Protein AF-A0A9N9J3E6-F1 (afdb_monomer_lite)

pLDDT: mean 74.34, std 14.92, range [34.16, 91.81]

Secondary structure (DSSP, 8-state):
--SSGGGSSS--S--HHHHHHTSTT--HHHHHHHHHHH-TTHHHHHHTS-PPPPHHHHHHHHHHHHHHTT-HHHHHHTSTT--HHHHHHHHHHHS--S-S---HHHHHHHHHHHHHHTT-HHHHHHSSTT--HHHHHHHHHHHH-

Foldseek 3Di:
DPPPPVCPPPPDPPQLCVVVVVPPPADSVNVVVVCCVVVPCNVVVVLVPPDDDDPVNLVLLVVQCVVPVLPLVSSVVVPPSDHSVNSVVSVCVVDVQADPDDDPVNVVLLVVLCVVPPLPLCSSVVSPPGAHSVNSVVVVVVVVD

Structure (mmCIF, N/CA/C/O backbone):
data_AF-A0A9N9J3E6-F1
#
_entry.id   AF-A0A9N9J3E6-F1
#
loop_
_atom_site.group_PDB
_atom_site.id
_atom_site.type_symbol
_atom_site.label_atom_id
_atom_site.label_alt_id
_atom_site.label_comp_id
_atom_site.label_asym_id
_atom_site.label_entity_id
_atom_site.label_seq_id
_atom_site.pdbx_PDB_ins_code
_atom_site.Cartn_x
_atom_site.Cartn_y
_atom_site.Cartn_z
_atom_site.occupancy
_atom_site.B_iso_or_equiv
_atom_site.auth_seq_id
_atom_site.auth_comp_id
_atom_site.auth_asym_id
_atom_site.auth_atom_id
_atom_site.pdbx_PDB_model_num
ATOM 1 N N . TYR A 1 1 ? -5.833 -12.810 -23.643 1.00 38.34 1 TYR A N 1
ATOM 2 C CA . TYR A 1 1 ? -6.513 -13.939 -22.974 1.00 38.34 1 TYR A CA 1
ATOM 3 C C . TYR A 1 1 ? -5.790 -15.295 -23.060 1.00 38.34 1 TYR A C 1
ATOM 5 O O . TYR A 1 1 ? -6.252 -16.229 -22.423 1.00 38.34 1 TYR A O 1
ATOM 13 N N . ALA A 1 2 ? -4.636 -15.432 -23.736 1.00 35.66 2 ALA A N 1
ATOM 14 C CA . ALA A 1 2 ? -3.925 -16.721 -23.840 1.00 35.66 2 ALA A CA 1
ATOM 15 C C . ALA A 1 2 ? -2.840 -16.980 -22.765 1.00 35.66 2 ALA A C 1
ATOM 17 O O . ALA A 1 2 ? -2.406 -18.113 -22.603 1.00 35.66 2 ALA A O 1
ATOM 18 N N . ASN A 1 3 ? -2.429 -15.969 -21.988 1.00 36.72 3 ASN A N 1
ATOM 19 C CA . ASN A 1 3 ? -1.306 -16.103 -21.042 1.00 36.72 3 ASN A CA 1
ATOM 20 C C . ASN A 1 3 ? -1.701 -16.443 -19.596 1.00 36.72 3 ASN A C 1
ATOM 22 O O . ASN A 1 3 ? -0.822 -16.664 -18.775 1.00 36.72 3 ASN A O 1
ATOM 26 N N . PHE A 1 4 ? -2.994 -16.512 -19.262 1.00 34.16 4 PHE A N 1
ATOM 27 C CA . PHE A 1 4 ? -3.432 -16.758 -17.878 1.00 34.16 4 PHE A CA 1
ATOM 28 C C . PHE A 1 4 ? -3.482 -18.248 -17.500 1.00 34.16 4 PHE A C 1
ATOM 30 O O . PHE A 1 4 ? -3.418 -18.589 -16.325 1.00 34.16 4 PHE A O 1
ATOM 37 N N . LYS A 1 5 ? -3.559 -19.146 -18.491 1.00 35.50 5 LYS A N 1
ATOM 38 C CA . LYS A 1 5 ? -3.739 -20.588 -18.256 1.00 35.50 5 LYS A CA 1
ATOM 39 C C . LYS A 1 5 ? -2.442 -21.320 -17.894 1.00 35.50 5 LYS A C 1
ATOM 41 O O . LYS A 1 5 ? -2.495 -22.353 -17.248 1.00 35.50 5 LYS A O 1
ATOM 46 N N . LYS A 1 6 ? -1.274 -20.772 -18.254 1.00 40.62 6 LYS A N 1
ATOM 47 C CA . LYS A 1 6 ? 0.037 -21.411 -18.017 1.00 40.62 6 LYS A CA 1
ATOM 48 C C . LYS A 1 6 ? 0.550 -21.267 -16.575 1.00 40.62 6 LYS A C 1
ATOM 50 O O . LYS A 1 6 ? 1.566 -21.854 -16.229 1.00 40.62 6 LYS A O 1
ATOM 55 N N . TYR A 1 7 ? -0.144 -20.482 -15.748 1.00 43.62 7 TYR A N 1
ATOM 56 C CA . TYR A 1 7 ? 0.234 -20.197 -14.361 1.00 43.62 7 TYR A CA 1
ATOM 57 C C . TYR A 1 7 ? -0.716 -20.831 -13.329 1.00 43.62 7 TYR A C 1
ATOM 59 O O . TYR A 1 7 ? -0.535 -20.601 -12.139 1.00 43.62 7 TYR A O 1
ATOM 67 N N . GLN A 1 8 ? -1.713 -21.619 -13.762 1.00 39.00 8 GLN A N 1
ATOM 68 C CA . GLN A 1 8 ? -2.627 -22.338 -12.860 1.00 39.00 8 GLN A CA 1
ATOM 69 C C . GLN A 1 8 ? -2.033 -23.641 -12.298 1.00 39.00 8 GLN A C 1
ATOM 71 O O . GLN A 1 8 ? -2.424 -24.044 -11.210 1.00 39.00 8 GLN A O 1
ATOM 76 N N . ASP A 1 9 ? -1.061 -24.248 -12.987 1.00 41.78 9 ASP A N 1
ATOM 77 C CA . ASP A 1 9 ? -0.359 -25.463 -12.536 1.00 41.78 9 ASP A CA 1
ATOM 78 C C . ASP A 1 9 ? 0.951 -25.166 -11.785 1.00 41.78 9 ASP A C 1
ATOM 80 O O . ASP A 1 9 ? 1.705 -26.075 -11.436 1.00 41.78 9 ASP A O 1
ATOM 84 N N . MET A 1 10 ? 1.266 -23.888 -11.551 1.00 42.38 10 MET A N 1
ATOM 85 C CA . MET A 1 10 ? 2.452 -23.511 -10.789 1.00 42.38 10 MET A CA 1
ATOM 86 C C . MET A 1 10 ? 2.116 -23.623 -9.294 1.00 42.38 10 MET A C 1
ATOM 88 O O . MET A 1 10 ? 1.218 -22.908 -8.843 1.00 42.38 10 MET A O 1
ATOM 92 N N . PRO A 1 11 ? 2.799 -24.492 -8.520 1.00 44.91 11 PRO A N 1
ATOM 93 C CA . PRO A 1 11 ? 2.489 -24.681 -7.109 1.00 44.91 11 PRO A CA 1
ATOM 94 C C . PRO A 1 11 ? 2.591 -23.327 -6.387 1.00 44.91 11 PRO A C 1
ATOM 96 O O . PRO A 1 11 ? 3.645 -22.676 -6.431 1.00 44.91 11 PRO A O 1
ATOM 99 N N . PRO A 1 12 ? 1.498 -22.843 -5.778 1.00 46.44 12 PRO A N 1
ATOM 100 C CA . PRO A 1 12 ? 1.441 -21.503 -5.220 1.00 46.44 12 PRO A CA 1
ATOM 101 C C . PRO A 1 12 ? 2.245 -21.463 -3.929 1.00 46.44 12 PRO A C 1
ATOM 103 O O . PRO A 1 12 ? 1.717 -21.879 -2.910 1.00 46.44 12 PRO A O 1
ATOM 106 N N . LEU A 1 13 ? 3.501 -20.988 -3.956 1.00 45.69 13 LEU A N 1
ATOM 107 C CA . LEU A 1 13 ? 4.361 -20.861 -2.760 1.00 45.69 13 LEU A CA 1
ATOM 108 C C . LEU A 1 13 ? 4.175 -22.040 -1.780 1.00 45.69 13 LEU A C 1
ATOM 110 O O . LEU A 1 13 ? 4.112 -21.847 -0.564 1.00 45.69 13 LEU A O 1
ATOM 114 N N . GLU A 1 14 ? 4.005 -23.259 -2.305 1.00 50.78 14 GLU A N 1
ATOM 115 C CA . GLU A 1 14 ? 3.797 -24.410 -1.446 1.00 50.78 14 GLU A CA 1
ATOM 116 C C . GLU A 1 14 ? 5.101 -24.605 -0.694 1.00 50.78 14 GLU A C 1
ATOM 118 O O . GLU A 1 14 ? 6.184 -24.657 -1.284 1.00 50.78 14 GLU A O 1
ATOM 123 N N . LYS A 1 15 ? 4.998 -24.614 0.635 1.00 60.78 15 LYS A N 1
ATOM 124 C CA . LYS A 1 15 ? 6.150 -24.713 1.521 1.00 60.78 15 LYS A CA 1
ATOM 125 C C . LYS A 1 15 ? 6.965 -25.928 1.072 1.00 60.78 15 LYS A C 1
ATOM 127 O O . LYS A 1 15 ? 6.429 -27.031 0.997 1.00 60.78 15 LYS A O 1
ATOM 132 N N . TRP A 1 16 ? 8.256 -25.732 0.785 1.00 63.97 16 TRP A N 1
ATOM 133 C CA . TRP A 1 16 ? 9.192 -26.778 0.333 1.00 63.97 16 TRP A CA 1
ATOM 134 C C . TRP A 1 16 ? 9.208 -28.030 1.231 1.00 63.97 16 TRP A C 1
ATOM 136 O O . TRP A 1 16 ? 9.694 -29.081 0.821 1.00 63.97 16 TRP A O 1
ATOM 146 N N . THR A 1 17 ? 8.641 -27.923 2.435 1.00 62.06 17 THR A N 1
ATOM 147 C CA . THR A 1 17 ? 8.269 -29.020 3.332 1.00 62.06 17 THR A CA 1
ATOM 148 C C . THR A 1 17 ? 7.431 -30.094 2.634 1.00 62.06 17 THR A C 1
ATOM 150 O O . THR A 1 17 ? 7.840 -31.250 2.628 1.00 62.06 17 THR A O 1
ATOM 153 N N . ASN A 1 18 ? 6.359 -29.727 1.929 1.00 66.81 18 ASN A N 1
ATOM 154 C CA . ASN A 1 18 ? 5.446 -30.678 1.275 1.00 66.81 18 ASN A CA 1
ATOM 155 C C . ASN A 1 18 ? 6.118 -31.408 0.100 1.00 66.81 18 ASN A C 1
ATOM 157 O O . ASN A 1 18 ? 5.793 -32.546 -0.233 1.00 66.81 18 ASN A O 1
ATOM 161 N N . ILE A 1 19 ? 7.069 -30.734 -0.551 1.00 66.00 19 ILE A N 1
ATOM 162 C CA . ILE A 1 19 ? 7.821 -31.275 -1.688 1.00 66.00 19 ILE A CA 1
ATOM 163 C C . ILE A 1 19 ? 8.883 -32.264 -1.193 1.00 66.00 19 ILE A C 1
ATOM 165 O O . ILE A 1 19 ? 9.082 -33.311 -1.806 1.00 66.00 19 ILE A O 1
ATOM 169 N N . SER A 1 20 ? 9.522 -31.970 -0.056 1.00 65.06 20 SER A N 1
ATOM 170 C CA . SER A 1 20 ? 10.505 -32.866 0.562 1.00 65.06 20 SER A CA 1
ATOM 171 C C . SER A 1 20 ? 9.900 -34.174 1.078 1.00 65.06 20 SER A C 1
ATOM 173 O O . SER A 1 20 ? 10.539 -35.215 0.982 1.00 65.06 20 SER A O 1
ATOM 175 N N . GLU A 1 21 ? 8.647 -34.160 1.541 1.00 69.81 21 GLU A N 1
ATOM 176 C CA . GLU A 1 21 ? 7.948 -35.370 2.002 1.00 69.81 21 GLU A CA 1
ATOM 177 C C . GLU A 1 21 ? 7.753 -36.401 0.884 1.00 69.81 21 GLU A C 1
ATOM 179 O O . GLU A 1 21 ? 7.721 -37.604 1.137 1.00 69.81 21 GLU A O 1
ATOM 184 N N . LYS A 1 22 ? 7.672 -35.941 -0.369 1.00 74.25 22 LYS A N 1
ATOM 185 C CA . LYS A 1 22 ? 7.539 -36.802 -1.551 1.00 74.25 22 LYS A CA 1
ATOM 186 C C . LYS A 1 22 ? 8.886 -37.281 -2.105 1.00 74.25 22 LYS A C 1
ATOM 188 O O . LYS A 1 22 ? 8.901 -38.081 -3.038 1.00 74.25 22 LYS A O 1
ATOM 193 N N . LEU A 1 23 ? 10.009 -36.805 -1.559 1.00 67.94 23 LEU A N 1
ATOM 194 C CA . LEU A 1 23 ? 11.365 -37.116 -2.015 1.00 67.94 23 LEU A CA 1
ATOM 195 C C . LEU A 1 23 ? 12.220 -37.630 -0.842 1.00 67.94 23 LEU A C 1
ATOM 197 O O . LEU A 1 23 ? 12.865 -36.833 -0.153 1.00 67.94 23 LEU A O 1
ATOM 201 N N . PRO A 1 24 ? 12.277 -38.956 -0.607 1.00 65.25 24 PRO A N 1
ATOM 202 C CA . PRO A 1 24 ? 13.049 -39.506 0.501 1.00 65.25 24 PRO A CA 1
ATOM 203 C C . PRO A 1 24 ? 14.531 -39.117 0.379 1.00 65.25 24 PRO A C 1
ATOM 205 O O . PRO A 1 24 ? 15.159 -39.295 -0.665 1.00 65.25 24 PRO A O 1
ATOM 208 N N . GLY A 1 25 ? 15.092 -38.557 1.455 1.00 69.81 25 GLY A N 1
ATOM 209 C CA . GLY A 1 25 ? 16.504 -38.161 1.532 1.00 69.81 25 GLY A CA 1
ATOM 210 C C . GLY A 1 25 ? 16.836 -36.756 1.013 1.00 69.81 25 GLY A C 1
ATOM 211 O O . GLY A 1 25 ? 18.012 -36.393 0.956 1.00 69.81 25 GLY A O 1
ATOM 212 N N . ARG A 1 26 ? 15.845 -35.932 0.650 1.00 69.75 26 ARG A N 1
ATOM 213 C CA . ARG A 1 26 ? 16.064 -34.521 0.294 1.00 69.75 26 ARG A CA 1
ATOM 214 C C . ARG A 1 26 ? 15.372 -33.614 1.302 1.00 69.75 26 ARG A C 1
ATOM 216 O O . ARG A 1 26 ? 14.168 -33.694 1.480 1.00 69.75 26 ARG A O 1
ATOM 223 N N . SER A 1 27 ? 16.125 -32.721 1.942 1.00 74.88 27 SER A N 1
ATOM 224 C CA . SER A 1 27 ? 15.535 -31.695 2.806 1.00 74.88 27 SER A CA 1
ATOM 225 C C . SER A 1 27 ? 14.805 -30.623 1.975 1.00 74.88 27 SER A C 1
ATOM 227 O O . SER A 1 27 ? 15.134 -30.436 0.796 1.00 74.88 27 SER A O 1
ATOM 229 N N . PRO A 1 28 ? 13.860 -29.871 2.568 1.00 65.38 28 PRO A N 1
ATOM 230 C CA . PRO A 1 28 ? 13.193 -28.739 1.916 1.00 65.38 28 PRO A CA 1
ATOM 231 C C . PRO A 1 28 ? 14.178 -27.757 1.274 1.00 65.38 28 PRO A C 1
ATOM 233 O O . PRO A 1 28 ? 14.025 -27.369 0.118 1.00 65.38 28 PRO A O 1
ATOM 236 N N . THR A 1 29 ? 15.248 -27.426 1.997 1.00 63.44 29 THR A N 1
ATOM 237 C CA . THR A 1 29 ? 16.301 -26.512 1.543 1.00 63.44 29 THR A CA 1
ATOM 238 C C . THR A 1 29 ? 17.098 -27.091 0.377 1.00 63.44 29 THR A C 1
ATOM 240 O O . THR A 1 29 ? 17.438 -26.368 -0.556 1.00 63.44 29 THR A O 1
ATOM 243 N N . ALA A 1 30 ? 17.359 -28.404 0.375 1.00 71.19 30 ALA A N 1
ATOM 244 C CA . ALA A 1 30 ? 18.016 -29.071 -0.747 1.00 71.19 30 ALA A CA 1
ATOM 245 C C . ALA A 1 30 ? 17.118 -29.109 -1.997 1.00 71.19 30 ALA A C 1
ATOM 247 O O . ALA A 1 30 ? 17.616 -28.929 -3.109 1.00 71.19 30 ALA A O 1
ATOM 248 N N . CYS A 1 31 ? 15.80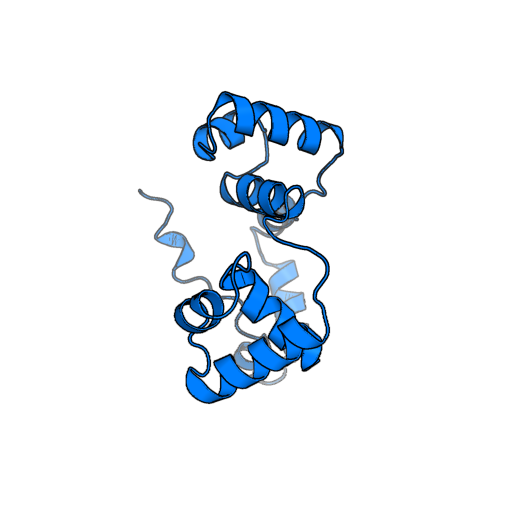4 -29.298 -1.822 1.00 70.81 31 CYS A N 1
ATOM 249 C CA . CYS A 1 31 ? 14.825 -29.237 -2.910 1.00 70.81 31 CYS A CA 1
ATOM 250 C C . CYS A 1 31 ? 14.754 -27.828 -3.509 1.00 70.81 31 CYS A C 1
ATOM 252 O O . CYS A 1 31 ? 14.860 -27.678 -4.725 1.00 70.81 31 CYS A O 1
ATOM 254 N N . GLN A 1 32 ? 14.674 -26.799 -2.659 1.00 68.06 32 GLN A N 1
ATOM 255 C CA . GLN A 1 32 ? 14.688 -25.397 -3.075 1.00 68.06 32 GLN A CA 1
ATOM 256 C C . GLN A 1 32 ? 15.978 -25.035 -3.817 1.00 68.06 32 GLN A C 1
ATOM 258 O O . GLN A 1 32 ? 15.926 -24.446 -4.895 1.00 68.06 32 GLN A O 1
ATOM 263 N N . ALA A 1 33 ? 17.139 -25.404 -3.268 1.00 69.12 33 ALA A N 1
ATOM 264 C CA . ALA A 1 33 ? 18.434 -25.106 -3.872 1.00 69.12 33 ALA A CA 1
ATOM 265 C C . ALA A 1 33 ? 18.590 -25.781 -5.238 1.00 69.12 33 ALA A C 1
ATOM 267 O O . ALA A 1 33 ? 19.120 -25.179 -6.170 1.00 69.12 33 ALA A O 1
ATOM 268 N N . LYS A 1 34 ? 18.105 -27.022 -5.377 1.00 72.62 34 LYS A N 1
ATOM 269 C CA . LYS A 1 34 ? 18.160 -27.728 -6.655 1.00 72.62 34 LYS A CA 1
ATOM 270 C C . LYS A 1 34 ? 17.197 -27.127 -7.669 1.00 72.62 34 LYS A C 1
ATOM 272 O O . LYS A 1 34 ? 17.603 -26.934 -8.808 1.00 72.62 34 LYS A O 1
ATOM 277 N N . PHE A 1 35 ? 15.976 -26.793 -7.250 1.00 71.19 35 PHE A N 1
ATOM 278 C CA . PHE A 1 35 ? 14.990 -26.130 -8.097 1.00 71.19 35 PHE A CA 1
ATOM 279 C C . PHE A 1 35 ? 15.500 -24.775 -8.598 1.00 71.19 35 PHE A C 1
ATOM 281 O O . PHE A 1 35 ? 15.442 -24.513 -9.789 1.00 71.19 35 PHE A O 1
ATOM 288 N N . ALA A 1 36 ? 16.108 -23.960 -7.734 1.00 66.81 36 ALA A N 1
ATOM 289 C CA . ALA A 1 36 ? 16.689 -22.677 -8.129 1.00 66.81 36 ALA A CA 1
ATOM 290 C C . ALA A 1 36 ? 17.824 -22.806 -9.167 1.00 66.81 36 ALA A C 1
ATOM 292 O O . ALA A 1 36 ? 18.027 -21.894 -9.958 1.00 66.81 36 ALA A O 1
ATOM 293 N N . GLN A 1 37 ? 18.560 -23.923 -9.192 1.00 68.19 37 GLN A N 1
ATOM 294 C CA . GLN A 1 37 ? 19.617 -24.162 -10.189 1.00 68.19 37 GLN A CA 1
ATOM 295 C C . GLN A 1 37 ? 19.083 -24.600 -11.556 1.00 68.19 37 GLN A C 1
ATOM 297 O O . GLN A 1 37 ? 19.791 -24.461 -12.549 1.00 68.19 37 GLN A O 1
ATOM 302 N N . ILE A 1 38 ? 17.882 -25.178 -11.598 1.00 71.00 38 ILE A N 1
ATOM 303 C CA . ILE A 1 38 ? 17.281 -25.723 -12.822 1.00 71.00 38 ILE A CA 1
ATOM 304 C C . ILE A 1 38 ? 16.096 -24.899 -13.319 1.00 71.00 38 ILE A C 1
ATOM 306 O O . ILE A 1 38 ? 15.613 -25.201 -14.403 1.00 71.00 38 ILE A O 1
ATOM 310 N N . ASP A 1 39 ? 15.616 -23.916 -12.543 1.00 66.88 39 ASP A N 1
ATOM 311 C CA . ASP A 1 39 ? 14.505 -23.031 -12.907 1.00 66.88 39 ASP A CA 1
ATOM 312 C C . ASP A 1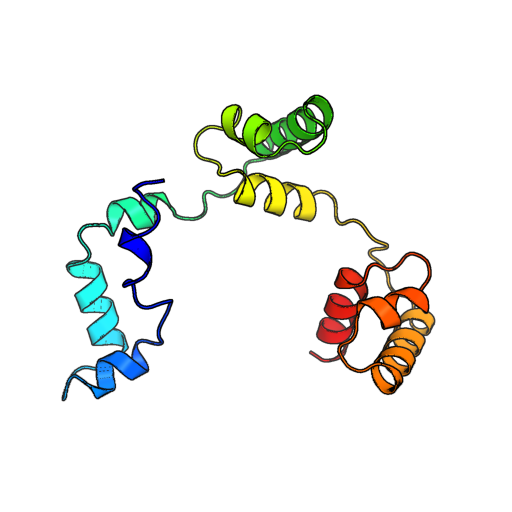 39 ? 14.920 -22.235 -14.161 1.00 66.88 39 ASP A C 1
ATOM 314 O O . ASP A 1 39 ? 15.738 -21.313 -14.065 1.00 66.88 39 ASP A O 1
ATOM 318 N N . PRO A 1 40 ? 14.401 -22.602 -15.350 1.00 61.88 40 PRO A N 1
ATOM 319 C CA . PRO A 1 40 ? 14.798 -21.982 -16.611 1.00 61.88 40 PRO A CA 1
ATOM 320 C C . PRO A 1 40 ? 14.278 -20.543 -16.715 1.00 61.88 40 PRO A C 1
ATOM 322 O O . PRO A 1 40 ? 14.780 -19.759 -17.516 1.00 61.88 40 PRO A O 1
ATOM 325 N N . ASP A 1 41 ? 13.307 -20.184 -15.872 1.00 59.66 41 ASP A N 1
ATOM 326 C CA . ASP A 1 41 ? 12.729 -18.854 -15.766 1.00 59.66 41 ASP A CA 1
ATOM 327 C C . ASP A 1 41 ? 13.316 -18.080 -14.574 1.00 59.66 41 ASP A C 1
ATOM 329 O O . ASP A 1 41 ? 12.820 -16.997 -14.255 1.00 59.66 41 ASP A O 1
ATOM 333 N N . ARG A 1 42 ? 14.379 -18.581 -13.913 1.00 64.88 42 ARG A N 1
ATOM 334 C CA . ARG A 1 42 ? 15.014 -17.910 -12.765 1.00 64.88 42 ARG A CA 1
ATOM 335 C C . ARG A 1 42 ? 15.374 -16.473 -13.095 1.00 64.88 42 ARG A C 1
ATOM 337 O O . ARG A 1 42 ? 14.999 -15.583 -12.347 1.00 64.88 42 ARG A O 1
ATOM 344 N N . GLU A 1 43 ? 16.046 -16.247 -14.218 1.00 56.47 43 GLU A N 1
ATOM 345 C CA . GLU A 1 43 ? 16.453 -14.908 -14.642 1.00 56.47 43 GLU A CA 1
ATOM 346 C C . GLU A 1 43 ? 15.234 -14.010 -14.905 1.00 56.47 43 GLU A C 1
ATOM 348 O O . GLU A 1 43 ? 15.215 -12.855 -14.498 1.00 56.47 43 GLU A O 1
ATOM 353 N N . GLN A 1 44 ? 14.155 -14.548 -15.481 1.00 58.56 44 GLN A N 1
ATOM 354 C CA . GLN A 1 44 ? 12.915 -13.800 -15.716 1.00 58.56 44 GLN A CA 1
ATOM 355 C C . GLN A 1 44 ? 12.150 -13.512 -14.413 1.00 58.56 44 GLN A C 1
ATOM 357 O O . GLN A 1 44 ? 11.519 -12.465 -14.282 1.00 58.56 44 GLN A O 1
ATOM 362 N N . ARG A 1 45 ? 12.191 -14.412 -13.421 1.00 57.47 45 ARG A N 1
ATOM 363 C CA . ARG A 1 45 ? 11.632 -14.199 -12.072 1.00 57.47 45 ARG A CA 1
ATOM 364 C C . ARG A 1 45 ? 12.503 -13.254 -11.244 1.00 57.47 45 ARG A C 1
ATOM 366 O O . ARG A 1 45 ? 11.966 -12.470 -10.469 1.00 57.47 45 ARG A O 1
ATOM 373 N N . GLU A 1 46 ? 13.815 -13.283 -11.445 1.00 54.28 46 GLU A N 1
ATOM 374 C CA . GLU A 1 46 ? 14.769 -12.339 -10.868 1.00 54.28 46 GLU A CA 1
ATOM 375 C C . GLU A 1 46 ? 14.656 -10.955 -11.515 1.00 54.28 46 GLU A C 1
ATOM 377 O O . GLU A 1 46 ? 14.762 -9.950 -10.833 1.00 54.28 46 GLU A O 1
ATOM 382 N N . GLN A 1 47 ? 14.311 -10.853 -12.794 1.00 53.28 47 GLN A N 1
ATOM 383 C CA . GLN A 1 47 ? 13.932 -9.577 -13.410 1.00 53.28 47 GLN A CA 1
ATOM 384 C C . GLN A 1 47 ? 12.581 -9.059 -12.885 1.00 53.28 47 GLN A C 1
ATOM 386 O O . GLN A 1 47 ? 12.351 -7.853 -12.853 1.00 53.28 47 GLN A O 1
ATOM 391 N N . ARG A 1 48 ? 11.702 -9.948 -12.391 1.00 54.12 48 ARG A N 1
ATOM 392 C CA . ARG A 1 48 ? 10.525 -9.568 -11.584 1.00 54.12 48 ARG A CA 1
ATOM 393 C C . ARG A 1 48 ? 10.884 -9.217 -10.133 1.00 54.12 48 ARG A C 1
ATOM 395 O O . ARG A 1 48 ? 9.967 -8.925 -9.358 1.00 54.12 48 ARG A O 1
ATOM 402 N N . VAL A 1 49 ? 12.168 -9.231 -9.742 1.00 53.12 49 VAL A N 1
ATOM 403 C CA . VAL A 1 49 ? 12.608 -8.723 -8.433 1.00 53.12 49 VAL A CA 1
ATOM 404 C C . VAL A 1 49 ? 12.084 -7.311 -8.291 1.00 53.12 49 VAL A C 1
ATOM 406 O O . VAL A 1 49 ? 12.182 -6.479 -9.189 1.00 53.12 49 VAL A O 1
ATOM 409 N N . ILE A 1 50 ? 11.467 -7.083 -7.139 1.00 58.50 50 ILE A N 1
ATOM 410 C CA . ILE A 1 50 ? 10.808 -5.852 -6.737 1.00 58.50 50 ILE A CA 1
ATOM 411 C C . ILE A 1 50 ? 11.825 -4.710 -6.851 1.00 58.50 50 ILE A C 1
ATOM 413 O O . ILE A 1 50 ? 12.567 -4.428 -5.911 1.00 58.50 50 ILE A O 1
ATOM 417 N N . LYS A 1 51 ? 11.882 -4.061 -8.021 1.00 66.88 51 LYS A N 1
ATOM 418 C CA . LYS A 1 51 ? 12.723 -2.888 -8.254 1.00 66.88 51 LYS A CA 1
ATOM 419 C C . LYS A 1 51 ? 12.343 -1.860 -7.198 1.00 66.88 51 LYS A C 1
ATOM 421 O O . LYS A 1 51 ? 11.166 -1.513 -7.057 1.00 66.88 51 LYS A O 1
ATOM 426 N N . ARG A 1 52 ? 13.307 -1.400 -6.405 1.00 72.88 52 ARG A N 1
ATOM 427 C CA . ARG A 1 52 ? 13.043 -0.391 -5.374 1.00 72.88 52 ARG A CA 1
ATOM 428 C C . ARG A 1 52 ? 12.550 0.885 -6.060 1.00 72.88 52 ARG A C 1
ATOM 430 O O . ARG A 1 52 ? 12.970 1.174 -7.173 1.00 72.88 52 ARG A O 1
ATOM 437 N N . TRP A 1 53 ? 11.565 1.559 -5.475 1.00 79.94 53 TRP A N 1
ATOM 438 C CA . TRP A 1 53 ? 11.020 2.787 -6.056 1.00 79.94 53 TRP A CA 1
ATOM 439 C C . TRP A 1 53 ? 11.994 3.9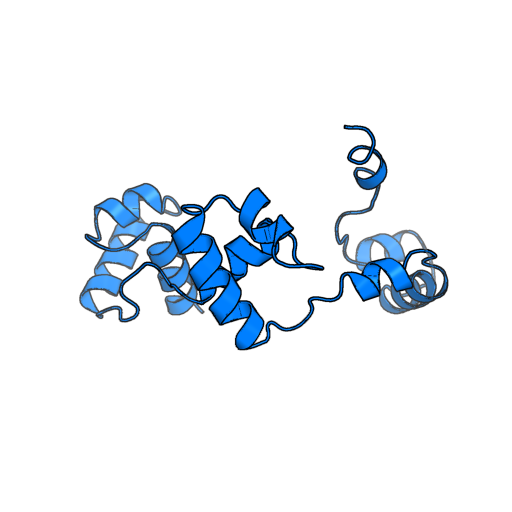35 -5.836 1.00 79.94 53 TRP A C 1
ATOM 441 O O . TRP A 1 53 ? 12.365 4.189 -4.688 1.00 79.94 53 TRP A O 1
ATOM 451 N N . ASN A 1 54 ? 12.351 4.629 -6.909 1.00 82.50 54 ASN A N 1
ATOM 452 C CA . ASN A 1 54 ? 13.152 5.845 -6.825 1.00 82.50 54 ASN A CA 1
ATOM 453 C C . ASN A 1 54 ? 12.262 7.067 -6.563 1.00 82.50 54 ASN A C 1
ATOM 455 O O . ASN A 1 54 ? 11.066 7.051 -6.857 1.00 82.50 54 ASN A O 1
ATOM 459 N N . GLU A 1 55 ? 12.842 8.142 -6.030 1.00 78.75 55 GLU A N 1
ATOM 460 C CA . GLU A 1 55 ? 12.105 9.377 -5.727 1.00 78.75 55 GLU A CA 1
ATOM 461 C C . GLU A 1 55 ? 11.499 10.010 -6.990 1.00 78.75 55 GLU A C 1
ATOM 463 O O . GLU A 1 55 ? 10.327 10.378 -7.003 1.00 78.75 55 GLU A O 1
ATOM 468 N N . GLU A 1 56 ? 12.242 10.020 -8.100 1.00 83.31 56 GLU A N 1
ATOM 469 C CA . GLU A 1 56 ? 11.741 10.479 -9.401 1.00 83.31 56 GLU A CA 1
ATOM 470 C C . GLU A 1 56 ? 10.550 9.647 -9.901 1.00 83.31 56 GLU A C 1
ATOM 472 O O . GLU A 1 56 ? 9.568 10.205 -10.393 1.00 83.31 56 GLU A O 1
ATOM 477 N N . GLU A 1 57 ? 10.602 8.318 -9.736 1.00 82.25 57 GLU A N 1
ATOM 478 C CA . GLU A 1 57 ? 9.491 7.426 -10.091 1.00 82.25 57 GLU A CA 1
ATOM 479 C C . GLU A 1 57 ? 8.263 7.698 -9.212 1.00 82.25 57 GLU A C 1
ATOM 481 O O . GLU A 1 57 ? 7.141 7.650 -9.709 1.00 82.25 57 GLU A O 1
ATOM 486 N N . CYS A 1 58 ? 8.460 8.010 -7.926 1.00 84.31 58 CYS A N 1
ATOM 487 C CA . CYS A 1 58 ? 7.378 8.362 -7.001 1.00 84.31 58 CYS A CA 1
ATOM 488 C C . CYS A 1 58 ? 6.723 9.693 -7.391 1.00 84.31 58 CYS A C 1
ATOM 490 O O . CYS A 1 58 ? 5.506 9.754 -7.545 1.00 84.31 58 CYS A O 1
ATOM 492 N N . ASN A 1 59 ? 7.527 10.724 -7.655 1.00 86.12 59 ASN A N 1
ATOM 493 C CA . ASN A 1 59 ? 7.040 12.028 -8.108 1.00 86.12 59 ASN A CA 1
ATOM 494 C C . ASN A 1 59 ? 6.301 11.921 -9.449 1.00 86.12 59 ASN A C 1
ATOM 496 O O . ASN A 1 59 ? 5.273 12.567 -9.668 1.00 86.12 59 ASN A O 1
ATOM 500 N N . LYS A 1 60 ? 6.813 11.094 -10.369 1.00 87.94 60 LYS A N 1
ATOM 501 C CA . LYS A 1 60 ? 6.150 10.825 -11.648 1.00 87.94 60 LYS A CA 1
ATOM 502 C C . LYS A 1 60 ? 4.836 10.073 -11.434 1.00 87.94 60 LYS A C 1
ATOM 504 O O . LYS A 1 60 ? 3.834 10.450 -12.036 1.00 87.94 60 LYS A O 1
ATOM 509 N N . LEU A 1 61 ? 4.817 9.069 -10.557 1.00 87.56 61 LEU A N 1
ATOM 510 C CA . LEU A 1 61 ? 3.611 8.330 -10.185 1.00 87.56 61 LEU A CA 1
ATOM 511 C C . LEU A 1 61 ? 2.517 9.269 -9.659 1.00 87.56 61 LEU A C 1
ATOM 513 O O . LEU A 1 61 ? 1.392 9.192 -10.140 1.00 87.56 61 LEU A O 1
ATOM 517 N N . GLU A 1 62 ? 2.834 10.187 -8.745 1.00 86.50 62 GLU A N 1
ATOM 518 C CA . GLU A 1 62 ? 1.860 11.152 -8.213 1.00 86.50 62 GLU A CA 1
ATOM 519 C C . GLU A 1 62 ? 1.267 12.050 -9.303 1.00 86.50 62 GLU A C 1
ATOM 521 O O . GLU A 1 62 ? 0.045 12.172 -9.413 1.00 86.50 62 GLU A O 1
ATOM 526 N N . LYS A 1 63 ? 2.115 12.616 -10.171 1.00 88.31 63 LYS A N 1
ATOM 527 C CA . LYS A 1 63 ? 1.663 13.450 -11.298 1.00 88.31 63 LYS A CA 1
ATOM 528 C C . LYS A 1 63 ? 0.774 12.674 -12.267 1.00 88.31 63 LYS A C 1
ATOM 530 O O . LYS A 1 63 ? -0.222 13.204 -12.755 1.00 88.31 63 LYS A O 1
ATOM 535 N N . LEU A 1 64 ? 1.121 11.420 -12.555 1.00 88.81 64 LEU A N 1
ATOM 536 C CA . LEU A 1 64 ? 0.341 10.560 -13.446 1.00 88.81 64 LEU A CA 1
ATOM 537 C C . LEU A 1 64 ? -1.006 10.179 -12.829 1.00 88.81 64 LEU A C 1
ATOM 539 O O . LEU A 1 64 ? -2.010 10.161 -13.537 1.00 88.81 64 LEU A O 1
ATOM 543 N N . VAL A 1 65 ? -1.050 9.914 -11.522 1.00 87.81 65 VAL A N 1
ATOM 544 C CA . VAL A 1 65 ? -2.300 9.609 -10.815 1.00 87.81 65 VAL A CA 1
ATOM 545 C C . VAL A 1 65 ? -3.225 10.825 -10.777 1.00 87.81 65 VAL A C 1
ATOM 547 O O . VAL A 1 65 ? -4.423 10.660 -10.994 1.00 87.81 65 VAL A O 1
ATOM 550 N N . GLN A 1 66 ? -2.681 12.033 -10.598 1.00 85.38 66 GLN A N 1
ATOM 551 C CA . GLN A 1 66 ? -3.448 13.279 -10.726 1.00 85.38 66 GLN A CA 1
ATOM 552 C C . GLN A 1 66 ? -3.957 13.498 -12.158 1.00 85.38 66 GLN A C 1
ATOM 554 O O . GLN A 1 66 ? -5.103 13.887 -12.350 1.00 85.38 66 GLN A O 1
ATOM 559 N N . LYS A 1 67 ? -3.130 13.216 -13.173 1.00 88.81 67 LYS A N 1
ATOM 560 C CA . LYS A 1 67 ? -3.479 13.403 -14.591 1.00 88.81 67 LYS A CA 1
ATOM 561 C C . LYS A 1 67 ? -4.533 12.412 -15.098 1.00 88.81 67 LYS A C 1
ATOM 563 O O . LYS A 1 67 ? -5.330 12.766 -15.960 1.00 88.81 67 LYS A O 1
ATOM 568 N N . TYR A 1 68 ? -4.498 11.167 -14.624 1.00 87.69 68 TYR A N 1
ATOM 569 C CA . TYR A 1 68 ? -5.345 10.078 -15.121 1.00 87.69 68 TYR A CA 1
ATOM 570 C C . TYR A 1 68 ? -6.374 9.573 -14.093 1.00 87.69 68 TYR A C 1
ATOM 572 O O . TYR A 1 68 ? -6.941 8.503 -14.302 1.00 87.69 68 TYR A O 1
ATOM 580 N N . GLU A 1 69 ? -6.598 10.300 -12.994 1.00 82.19 69 GLU A N 1
ATOM 581 C CA . GLU A 1 69 ? -7.627 10.027 -11.972 1.00 82.19 69 GLU A CA 1
ATOM 582 C C . GLU A 1 69 ? -7.662 8.560 -11.493 1.00 82.19 69 GLU A C 1
ATOM 584 O O . GLU A 1 69 ? -8.692 7.891 -11.529 1.00 82.19 69 GLU A O 1
ATOM 589 N N . ASN A 1 70 ? -6.519 8.026 -11.045 1.00 75.81 70 ASN A N 1
ATOM 590 C CA . ASN A 1 70 ? -6.358 6.620 -10.618 1.00 75.81 70 ASN A CA 1
ATOM 591 C C . ASN A 1 70 ? -6.557 5.554 -11.718 1.00 75.81 70 ASN A C 1
ATOM 593 O O . ASN A 1 70 ? -6.757 4.377 -11.405 1.00 75.81 70 ASN A O 1
ATOM 597 N N . ASN A 1 71 ? -6.464 5.903 -13.003 1.00 85.62 71 ASN A N 1
ATOM 598 C CA . ASN A 1 71 ? -6.431 4.910 -14.078 1.00 85.62 71 ASN A CA 1
ATOM 599 C C . ASN A 1 71 ? -5.053 4.218 -14.148 1.00 85.62 71 ASN A C 1
ATOM 601 O O . ASN A 1 71 ? -4.148 4.651 -14.864 1.00 85.62 71 ASN A O 1
ATOM 605 N N . TRP A 1 72 ? -4.894 3.141 -13.373 1.00 85.12 72 TRP A N 1
ATOM 606 C CA . TRP A 1 72 ? -3.619 2.438 -13.183 1.00 85.12 72 TRP A CA 1
ATOM 607 C C . TRP A 1 72 ? -3.029 1.848 -14.466 1.00 85.12 72 TRP A C 1
ATOM 609 O O . TRP A 1 72 ? -1.808 1.771 -14.571 1.00 85.12 72 TRP A O 1
ATOM 619 N N . ASP A 1 73 ? -3.857 1.479 -15.446 1.00 85.38 73 ASP A N 1
ATOM 620 C CA . ASP A 1 73 ? -3.395 0.985 -16.748 1.00 85.38 73 ASP A CA 1
ATOM 621 C C . ASP A 1 73 ? -2.670 2.082 -17.535 1.00 85.38 73 ASP A C 1
ATOM 623 O O . ASP A 1 73 ? -1.570 1.865 -18.044 1.00 85.38 73 ASP A O 1
ATOM 627 N N . LYS A 1 74 ? -3.234 3.297 -17.567 1.00 86.12 74 LYS A N 1
ATOM 628 C CA . LYS A 1 74 ? -2.589 4.461 -18.198 1.00 86.12 74 LYS A CA 1
ATOM 629 C C . LYS A 1 74 ? -1.355 4.920 -17.427 1.00 86.12 74 LYS A C 1
ATOM 631 O O . LYS A 1 74 ? -0.351 5.282 -18.030 1.00 86.12 74 LYS A O 1
ATOM 636 N N . VAL A 1 75 ? -1.414 4.880 -16.096 1.00 85.75 75 VAL A N 1
ATOM 637 C CA . VAL A 1 75 ? -0.276 5.223 -15.229 1.00 85.75 75 VAL A CA 1
ATOM 638 C C . VAL A 1 75 ? 0.891 4.252 -15.446 1.00 85.75 75 VAL A C 1
ATOM 640 O O . VAL A 1 75 ? 2.033 4.690 -15.555 1.00 85.75 75 VAL A O 1
ATOM 643 N N . ALA A 1 76 ? 0.622 2.947 -15.545 1.00 85.69 76 ALA A N 1
ATOM 644 C CA . ALA A 1 76 ? 1.637 1.930 -15.816 1.00 85.69 76 ALA A CA 1
ATOM 645 C C . ALA A 1 76 ? 2.204 2.022 -17.239 1.00 85.69 76 ALA A C 1
ATOM 647 O O . ALA A 1 76 ? 3.396 1.815 -17.427 1.00 85.69 76 ALA A O 1
ATOM 648 N N . ALA A 1 77 ? 1.392 2.401 -18.232 1.00 85.81 77 ALA A N 1
ATOM 649 C CA . ALA A 1 77 ? 1.877 2.621 -19.597 1.00 85.81 77 ALA A CA 1
ATOM 650 C C . ALA A 1 77 ? 2.960 3.719 -19.683 1.00 85.81 77 ALA A C 1
ATOM 652 O O . ALA A 1 77 ? 3.807 3.691 -20.570 1.00 85.81 77 ALA A O 1
ATOM 653 N N . GLU A 1 78 ? 2.954 4.666 -18.745 1.00 84.69 78 GLU A N 1
ATOM 654 C CA . GLU A 1 78 ? 3.889 5.799 -18.670 1.00 84.69 78 GLU A CA 1
ATOM 655 C C . GLU A 1 78 ? 5.085 5.538 -17.727 1.00 84.69 78 GLU A C 1
ATOM 657 O O . GLU A 1 78 ? 6.022 6.349 -17.641 1.00 84.69 78 GLU A O 1
ATOM 662 N N . LEU A 1 79 ? 5.061 4.410 -17.008 1.00 82.38 79 LEU A N 1
ATOM 663 C CA . LEU A 1 79 ? 6.114 3.935 -16.112 1.00 82.38 79 LEU A CA 1
ATOM 664 C C . LEU A 1 79 ? 6.672 2.604 -16.644 1.00 82.38 79 LEU A C 1
ATOM 666 O O . LEU A 1 79 ? 6.152 1.541 -16.296 1.00 82.38 79 LEU A O 1
ATOM 670 N N . PRO A 1 80 ? 7.737 2.636 -17.470 1.00 72.31 80 PRO A N 1
ATOM 671 C CA . PRO A 1 80 ? 8.356 1.411 -17.964 1.00 72.31 80 PRO A CA 1
ATOM 672 C C . PRO A 1 80 ? 8.821 0.546 -16.783 1.00 72.31 80 PRO A C 1
ATOM 674 O O . PRO A 1 80 ? 9.282 1.058 -15.762 1.00 72.31 80 PRO A O 1
ATOM 677 N N . ASP A 1 81 ? 8.648 -0.768 -16.911 1.00 76.06 81 ASP A N 1
ATOM 678 C CA . ASP A 1 81 ? 8.960 -1.782 -15.891 1.00 76.06 81 ASP A CA 1
ATOM 679 C C . ASP A 1 81 ? 8.087 -1.776 -14.620 1.00 76.06 81 ASP A C 1
ATOM 681 O O . ASP A 1 81 ? 8.383 -2.501 -13.664 1.00 76.06 81 ASP A O 1
ATOM 685 N N . ARG A 1 82 ? 6.991 -1.003 -14.575 1.00 79.00 82 ARG A N 1
ATOM 686 C CA . ARG A 1 82 ? 6.035 -1.019 -13.453 1.00 79.00 82 ARG A CA 1
ATOM 687 C C . ARG A 1 82 ? 4.663 -1.507 -13.901 1.00 79.00 82 ARG A C 1
ATOM 689 O O . ARG A 1 82 ? 4.059 -0.986 -14.828 1.00 79.00 82 ARG A O 1
ATOM 696 N N . SER A 1 83 ? 4.137 -2.506 -13.201 1.00 81.31 83 SER A N 1
ATOM 697 C CA . SER A 1 83 ? 2.768 -2.990 -13.403 1.00 81.31 83 SER A CA 1
ATOM 698 C C . SER A 1 83 ? 1.733 -2.071 -12.731 1.00 81.31 83 SER A C 1
ATOM 700 O O . SER A 1 83 ? 2.035 -1.459 -11.700 1.00 81.31 83 SER A O 1
ATOM 702 N N . PRO A 1 84 ? 0.479 -2.036 -13.225 1.00 80.00 84 PRO A N 1
ATOM 703 C CA . PRO A 1 84 ? -0.615 -1.277 -12.608 1.00 80.00 84 PRO A CA 1
ATOM 704 C C . PRO A 1 84 ? -0.782 -1.564 -11.111 1.00 80.00 84 PRO A C 1
ATOM 706 O O . PRO A 1 84 ? -0.967 -0.651 -10.307 1.00 80.00 84 PRO A O 1
ATOM 709 N N . THR A 1 85 ? -0.642 -2.831 -10.711 1.00 79.31 85 THR A N 1
ATOM 710 C CA . THR A 1 85 ? -0.732 -3.261 -9.310 1.00 79.31 85 THR A CA 1
ATOM 711 C C . THR A 1 85 ? 0.404 -2.692 -8.456 1.00 79.31 85 THR A C 1
ATOM 713 O O . THR A 1 85 ? 0.164 -2.250 -7.330 1.00 79.31 85 THR A O 1
ATOM 716 N N . GLN A 1 86 ? 1.637 -2.655 -8.978 1.00 82.75 86 GLN A N 1
ATOM 717 C CA . GLN A 1 86 ? 2.774 -2.034 -8.287 1.00 82.75 86 GLN A CA 1
ATOM 718 C C . GLN A 1 86 ? 2.564 -0.524 -8.126 1.00 82.75 86 GLN A C 1
ATOM 720 O O . GLN A 1 86 ? 2.782 -0.007 -7.031 1.00 82.75 86 GLN A O 1
ATOM 725 N N . CYS A 1 87 ? 2.097 0.163 -9.176 1.00 84.56 87 CYS A N 1
ATOM 726 C CA . CYS A 1 87 ? 1.768 1.590 -9.144 1.00 84.56 87 CYS A CA 1
ATOM 727 C C . CYS A 1 87 ? 0.697 1.899 -8.090 1.00 84.56 87 CYS A C 1
ATOM 729 O O . CYS A 1 87 ? 0.899 2.766 -7.241 1.00 84.56 87 CYS A O 1
ATOM 731 N N . GLN A 1 88 ? -0.397 1.132 -8.073 1.00 84.81 88 GLN A N 1
ATOM 732 C CA . GLN A 1 88 ? -1.467 1.286 -7.087 1.00 84.81 88 GLN A 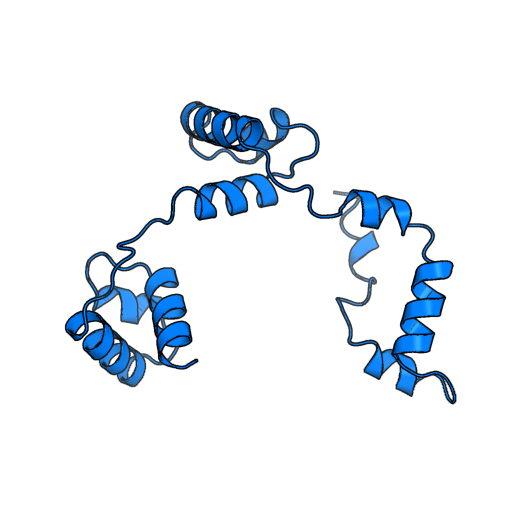CA 1
ATOM 733 C C . GLN A 1 88 ? -0.966 1.073 -5.656 1.00 84.81 88 GLN A C 1
ATOM 735 O O . GLN A 1 88 ? -1.280 1.851 -4.754 1.00 84.81 88 GLN A O 1
ATOM 740 N N . THR A 1 89 ? -0.182 0.016 -5.440 1.00 82.69 89 THR A N 1
ATOM 741 C CA . THR A 1 89 ? 0.347 -0.327 -4.114 1.00 82.69 89 THR A CA 1
ATOM 742 C C . THR A 1 89 ? 1.272 0.773 -3.610 1.00 82.69 89 THR A C 1
ATOM 744 O O . THR A 1 89 ? 1.147 1.219 -2.469 1.00 82.69 89 THR A O 1
ATOM 747 N N . LYS A 1 90 ? 2.164 1.265 -4.477 1.00 85.81 90 LYS A N 1
ATOM 748 C CA . LYS A 1 90 ? 3.068 2.356 -4.132 1.00 85.81 90 LYS A CA 1
ATOM 749 C C . LYS A 1 90 ? 2.309 3.640 -3.828 1.00 85.81 90 LYS A C 1
ATOM 751 O O . LYS A 1 90 ? 2.573 4.240 -2.793 1.00 85.81 90 LYS A O 1
ATOM 756 N N . TYR A 1 91 ? 1.353 4.029 -4.664 1.00 85.12 91 TYR A N 1
ATOM 757 C CA . TYR A 1 91 ? 0.570 5.242 -4.443 1.00 85.12 91 TYR A CA 1
ATOM 758 C C . TYR A 1 91 ? -0.182 5.200 -3.105 1.00 85.12 91 TYR A C 1
ATOM 760 O O . TYR A 1 91 ? -0.113 6.148 -2.331 1.00 85.12 91 TYR A O 1
ATOM 768 N N . ARG A 1 92 ? -0.798 4.060 -2.758 1.00 79.81 92 ARG A N 1
ATOM 769 C CA . ARG A 1 92 ? -1.432 3.856 -1.441 1.00 79.81 92 ARG A CA 1
ATOM 770 C C . ARG A 1 92 ? -0.450 3.949 -0.273 1.00 79.81 92 ARG A C 1
ATOM 772 O O . ARG A 1 92 ? -0.834 4.383 0.805 1.00 79.81 92 ARG A O 1
ATOM 779 N N . SER A 1 93 ? 0.801 3.529 -0.470 1.00 77.62 93 SER A N 1
ATOM 780 C CA . SER A 1 93 ? 1.843 3.669 0.555 1.00 77.62 93 SER A CA 1
ATOM 781 C C . SER A 1 93 ? 2.344 5.110 0.712 1.00 77.62 93 SER A C 1
ATOM 783 O O . SER A 1 93 ? 2.735 5.488 1.809 1.00 77.62 93 SER A O 1
ATOM 785 N N . LEU A 1 94 ? 2.332 5.901 -0.370 1.00 77.69 94 LEU A N 1
ATOM 786 C CA . LEU A 1 94 ? 2.715 7.318 -0.366 1.00 77.69 94 LEU A CA 1
ATOM 787 C C . LEU A 1 94 ? 1.599 8.203 0.203 1.00 77.69 94 LEU A C 1
ATOM 789 O O . LEU A 1 94 ? 1.877 9.170 0.904 1.00 77.69 94 LEU A O 1
ATOM 793 N N . HIS A 1 95 ? 0.343 7.830 -0.043 1.00 71.50 95 HIS A N 1
ATOM 794 C CA . HIS A 1 95 ? -0.840 8.506 0.478 1.00 71.50 95 HIS A CA 1
ATOM 795 C C . HIS A 1 95 ? -1.641 7.554 1.366 1.00 71.50 95 HIS A C 1
ATOM 797 O O . HIS A 1 95 ? -2.683 7.041 0.940 1.00 71.50 95 HIS A O 1
ATOM 803 N N . PRO A 1 96 ? -1.179 7.288 2.600 1.00 65.06 96 PRO A N 1
ATOM 804 C CA . PRO A 1 96 ? -1.980 6.558 3.564 1.00 65.06 96 PRO A CA 1
ATOM 805 C C . PRO A 1 96 ? -3.276 7.339 3.816 1.00 65.06 96 PRO A C 1
ATOM 807 O O . PRO A 1 96 ? -3.294 8.375 4.476 1.00 65.06 96 PRO A O 1
ATOM 810 N N . SER A 1 97 ? -4.378 6.854 3.247 1.00 56.44 97 SER A N 1
ATOM 811 C CA . SER A 1 97 ? -5.702 7.432 3.438 1.00 56.44 97 SER A CA 1
ATOM 812 C C . SER A 1 97 ? -6.204 7.068 4.837 1.00 56.44 97 SER A C 1
ATOM 814 O O . SER A 1 97 ? -6.763 5.990 5.047 1.00 56.44 97 SER A O 1
ATOM 816 N N . GLY A 1 98 ? -5.961 7.940 5.813 1.00 57.97 98 GLY A N 1
ATOM 817 C CA . GLY A 1 98 ? -6.483 7.802 7.169 1.00 57.97 98 GLY A CA 1
ATOM 818 C C . GLY A 1 98 ? -5.708 8.631 8.186 1.00 57.97 98 GLY A C 1
ATOM 819 O O . GLY A 1 98 ? -4.546 8.972 7.975 1.00 57.97 98 GLY A O 1
ATOM 820 N N . LYS A 1 99 ? -6.349 8.931 9.319 1.00 57.69 99 LYS A N 1
ATOM 821 C CA . LYS A 1 99 ? -5.651 9.444 10.502 1.00 57.69 99 LYS A CA 1
ATOM 822 C C . LYS A 1 99 ? -4.529 8.459 10.867 1.00 57.69 99 LYS A C 1
ATOM 824 O O . LYS A 1 99 ? -4.780 7.274 11.079 1.00 57.69 99 LYS A O 1
ATOM 829 N N . THR A 1 100 ? -3.288 8.928 10.904 1.00 65.12 100 THR A N 1
ATOM 830 C CA . THR A 1 100 ? -2.113 8.098 11.227 1.00 65.12 100 THR A CA 1
ATOM 831 C C . THR A 1 100 ? -1.985 7.847 12.726 1.00 65.12 100 THR A C 1
ATOM 833 O O . THR A 1 100 ? -1.517 6.791 13.146 1.00 65.12 100 THR A O 1
ATOM 836 N N . HIS A 1 101 ? -2.440 8.804 13.531 1.00 75.00 101 HIS A N 1
ATOM 837 C CA . HIS A 1 101 ? -2.474 8.717 14.983 1.00 75.00 101 HIS A CA 1
ATOM 838 C C . HIS A 1 101 ? -3.789 8.087 15.441 1.00 75.00 101 HIS A C 1
ATOM 840 O O . HIS A 1 101 ? -4.820 8.414 14.862 1.00 75.00 101 HIS A O 1
ATOM 846 N N . TRP A 1 102 ? -3.760 7.202 16.434 1.00 81.81 102 TRP A N 1
ATOM 847 C CA . TRP A 1 102 ? -4.933 6.635 17.109 1.00 81.81 102 TRP A CA 1
ATOM 848 C C . TRP A 1 102 ? -4.890 7.085 18.565 1.00 81.81 102 TRP A C 1
ATOM 850 O O . TRP A 1 102 ? -3.850 6.909 19.198 1.00 81.81 102 TRP A O 1
ATOM 860 N N . SER A 1 103 ? -5.971 7.675 19.076 1.00 83.88 103 SER A N 1
ATOM 861 C CA . SER A 1 103 ? -6.077 7.935 20.515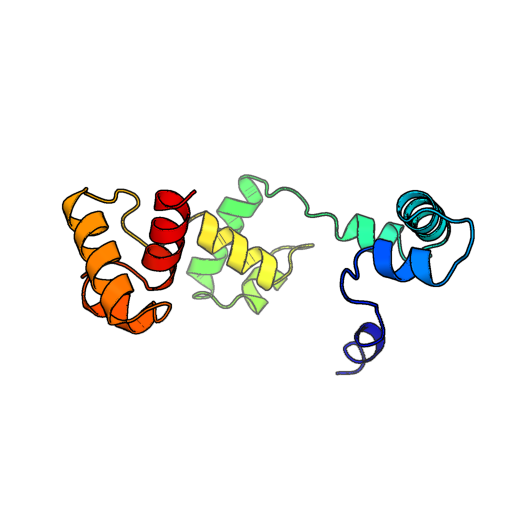 1.00 83.88 103 SER A CA 1
ATOM 862 C C . SER A 1 103 ? -6.415 6.652 21.277 1.00 83.88 103 SER A C 1
ATOM 864 O O . SER A 1 103 ? -6.973 5.718 20.701 1.00 83.88 103 SER A O 1
ATOM 866 N N . GLU A 1 104 ? -6.111 6.615 22.577 1.00 83.69 104 GLU A N 1
ATOM 867 C CA . GLU A 1 104 ? -6.508 5.503 23.457 1.00 83.69 104 GLU A CA 1
ATOM 868 C C . GLU A 1 104 ? -8.024 5.266 23.408 1.00 83.69 104 GLU A C 1
ATOM 870 O O . GLU A 1 104 ? -8.455 4.138 23.202 1.00 83.69 104 GLU A O 1
ATOM 875 N N . GLU A 1 105 ? -8.829 6.332 23.420 1.00 85.12 105 GLU A N 1
ATOM 876 C CA . GLU A 1 105 ? -10.290 6.244 23.289 1.00 85.12 105 GLU A CA 1
ATOM 877 C C . GLU A 1 105 ? -10.745 5.579 21.976 1.00 85.12 105 GLU A C 1
ATOM 879 O O . GLU A 1 105 ? -11.710 4.814 21.954 1.00 85.12 105 GLU A O 1
ATOM 884 N N . GLU A 1 106 ? -10.068 5.866 20.856 1.00 84.12 106 GLU A N 1
ATOM 885 C CA . GLU A 1 106 ? -10.370 5.233 19.566 1.00 84.12 106 GLU A CA 1
ATOM 886 C C . GLU A 1 106 ? -9.951 3.758 19.548 1.00 84.12 106 GLU A C 1
ATOM 888 O O . GLU A 1 106 ? -10.593 2.950 18.876 1.00 84.12 106 GLU A O 1
ATOM 893 N N . ILE A 1 107 ? -8.886 3.403 20.271 1.00 88.19 107 ILE A N 1
ATOM 894 C CA . ILE A 1 107 ? -8.418 2.022 20.419 1.00 88.19 107 ILE A CA 1
ATOM 895 C C . ILE A 1 107 ? -9.391 1.229 21.296 1.00 88.19 107 ILE A C 1
ATOM 897 O O . ILE A 1 107 ? -9.781 0.129 20.909 1.00 88.19 107 ILE A O 1
ATOM 901 N N . ASP A 1 108 ? -9.851 1.785 22.416 1.00 88.88 108 ASP A N 1
ATOM 902 C CA . ASP A 1 108 ? -10.852 1.142 23.273 1.00 88.88 108 ASP A CA 1
ATOM 903 C C . ASP A 1 108 ? -12.153 0.884 22.504 1.00 88.88 108 ASP A C 1
ATOM 905 O O . ASP A 1 108 ? -12.629 -0.255 22.450 1.00 88.88 108 ASP A O 1
ATOM 909 N N . LYS A 1 109 ? -12.664 1.895 21.785 1.00 89.12 109 LYS A N 1
ATOM 910 C CA . LYS A 1 109 ? -13.834 1.728 20.908 1.00 89.12 109 LYS A CA 1
ATOM 911 C C . LYS A 1 109 ? -13.617 0.690 19.815 1.00 89.12 109 LYS A C 1
ATOM 913 O O . LYS A 1 109 ? -14.551 -0.038 19.473 1.00 89.12 109 LYS A O 1
ATOM 918 N N . LEU A 1 110 ? -12.411 0.615 19.250 1.00 88.88 110 LEU A N 1
ATOM 919 C CA . LEU A 1 110 ? -12.054 -0.413 18.276 1.00 88.88 110 LEU A CA 1
ATOM 920 C C . LEU A 1 110 ? -12.178 -1.808 18.899 1.00 88.88 110 LEU A C 1
ATOM 922 O O . LEU A 1 110 ? -12.803 -2.678 18.298 1.00 88.88 110 LEU A O 1
ATOM 926 N N . PHE A 1 111 ? -11.642 -2.023 20.103 1.00 91.38 111 PHE A N 1
ATOM 927 C CA . PHE A 1 111 ? -11.744 -3.310 20.794 1.00 91.38 111 PHE A CA 1
ATOM 928 C C . PHE A 1 111 ? -13.185 -3.671 21.162 1.00 91.38 111 PHE A C 1
ATOM 930 O O . PHE A 1 111 ? -13.575 -4.826 20.992 1.00 91.38 111 PHE A O 1
ATOM 937 N N . GLU A 1 112 ? -13.991 -2.720 21.633 1.00 91.44 112 GLU A N 1
ATOM 938 C CA . GLU A 1 112 ? -15.417 -2.949 21.902 1.00 91.44 112 GLU A CA 1
ATOM 939 C C . GLU A 1 112 ? -16.173 -3.342 20.632 1.00 91.44 112 GLU A C 1
ATOM 941 O O . GLU A 1 112 ? -16.868 -4.358 20.601 1.00 91.44 112 GLU A O 1
ATOM 946 N N . SER A 1 113 ? -15.965 -2.595 19.551 1.00 89.00 113 SER A N 1
ATOM 947 C CA . SER A 1 113 ? -16.623 -2.848 18.269 1.00 89.00 113 SER A CA 1
ATOM 948 C C . SER A 1 113 ? -16.187 -4.190 17.667 1.00 89.00 113 SER A C 1
ATOM 950 O O . SER A 1 113 ? -17.006 -4.916 17.107 1.00 89.00 113 SER A O 1
ATOM 952 N N . VAL A 1 114 ? -14.919 -4.589 17.828 1.00 91.75 114 VAL A N 1
ATOM 953 C CA . VAL A 1 114 ? -14.429 -5.919 17.416 1.00 91.75 114 VAL A CA 1
ATOM 954 C C . VAL A 1 114 ? -14.997 -7.033 18.303 1.00 91.75 114 VAL A C 1
ATOM 956 O O . VAL A 1 114 ? -15.286 -8.114 17.795 1.00 91.75 114 VAL A O 1
ATOM 959 N N . LYS A 1 115 ? -15.232 -6.803 19.603 1.00 89.88 115 LYS A N 1
ATOM 960 C CA . LYS A 1 115 ? -15.922 -7.785 20.465 1.00 89.88 115 LYS A CA 1
ATOM 961 C C . LYS A 1 115 ? -17.361 -8.042 20.009 1.00 89.88 115 LYS A C 1
ATOM 963 O O . LYS A 1 115 ? -17.827 -9.172 20.117 1.00 89.88 115 LYS A O 1
ATOM 968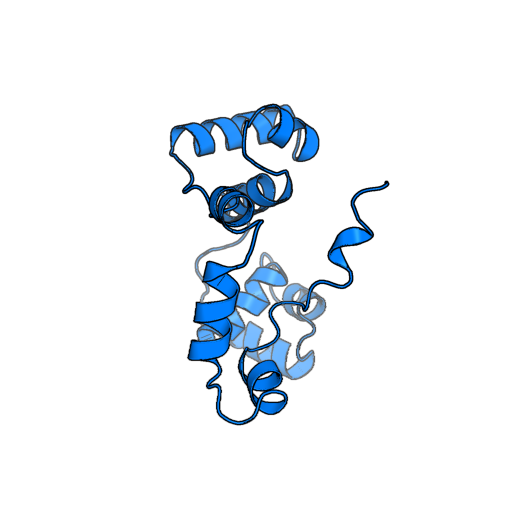 N N . VAL A 1 116 ? -18.047 -7.019 19.499 1.00 91.81 116 VAL A N 1
ATOM 969 C CA . VAL A 1 116 ? -19.438 -7.121 19.023 1.00 91.81 116 VAL A CA 1
ATOM 970 C C . VAL A 1 116 ? -19.514 -7.702 17.608 1.00 91.81 116 VAL A C 1
ATOM 972 O O . VAL A 1 116 ? -20.292 -8.619 17.353 1.00 91.81 116 VAL A O 1
ATOM 975 N N . HIS A 1 117 ? -18.706 -7.183 16.681 1.00 88.50 117 HIS A N 1
ATOM 976 C CA . HIS A 1 117 ? -18.797 -7.490 15.249 1.00 88.50 117 HIS A CA 1
ATOM 977 C C . HIS A 1 117 ? -17.790 -8.549 14.767 1.00 88.50 117 HIS A C 1
ATOM 979 O O . HIS A 1 117 ? -17.871 -9.013 13.625 1.00 88.50 117 HIS A O 1
ATOM 985 N N . GLY A 1 118 ? -16.833 -8.945 15.608 1.00 88.94 118 GLY A N 1
ATOM 986 C CA . GLY A 1 118 ? -15.745 -9.849 15.246 1.00 88.94 118 GLY A CA 1
ATOM 987 C C . GLY A 1 118 ? -14.842 -9.259 14.160 1.00 88.94 118 GLY A C 1
ATOM 988 O O . GLY A 1 118 ? -14.529 -8.073 14.152 1.00 88.94 118 GLY A O 1
ATOM 989 N N . ASN A 1 119 ? -14.459 -10.088 13.185 1.00 86.69 119 ASN A N 1
ATOM 990 C CA . ASN A 1 119 ? -13.618 -9.687 12.047 1.00 86.69 119 ASN A CA 1
ATOM 991 C C . ASN A 1 119 ? -14.374 -8.903 10.952 1.00 86.69 119 ASN A C 1
ATOM 993 O O . ASN A 1 119 ? -13.896 -8.810 9.816 1.00 86.69 119 ASN A O 1
ATOM 997 N N . ASN A 1 120 ? -15.555 -8.356 11.251 1.00 89.69 120 ASN A N 1
ATOM 998 C CA . ASN A 1 120 ? -16.311 -7.546 10.304 1.00 89.69 120 ASN A CA 1
ATOM 999 C C . ASN A 1 120 ? -15.892 -6.069 10.364 1.00 89.69 120 ASN A C 1
ATOM 1001 O O . ASN A 1 120 ? -16.596 -5.211 10.890 1.00 89.69 120 ASN A O 1
ATOM 1005 N N . TRP A 1 121 ? -14.747 -5.775 9.747 1.00 88.12 121 TRP A N 1
ATOM 1006 C CA . TRP A 1 121 ? -14.136 -4.442 9.737 1.00 88.12 121 TRP A CA 1
ATOM 1007 C C . TRP A 1 121 ? -14.989 -3.354 9.077 1.00 88.12 121 TRP A C 1
ATOM 1009 O O . TRP A 1 121 ? -14.738 -2.173 9.301 1.00 88.12 121 TRP A O 1
ATOM 1019 N N . VAL A 1 122 ? -15.960 -3.730 8.237 1.00 89.56 122 VAL A N 1
ATOM 1020 C CA . VAL A 1 122 ? -16.883 -2.773 7.613 1.00 89.56 122 VAL A CA 1
ATOM 1021 C C . VAL A 1 122 ? -17.867 -2.240 8.647 1.00 89.56 122 VAL A C 1
ATOM 1023 O O . VAL A 1 122 ? -18.072 -1.032 8.689 1.00 89.56 122 VAL A O 1
ATOM 1026 N N . GLU A 1 123 ? -18.419 -3.110 9.497 1.00 89.06 123 GLU A N 1
ATOM 1027 C CA . GLU A 1 123 ? -19.291 -2.689 10.601 1.00 89.06 123 GLU A CA 1
ATOM 1028 C C . GLU A 1 123 ? -18.489 -1.944 11.669 1.00 89.06 123 GLU A C 1
ATOM 1030 O O . GLU A 1 123 ? -18.836 -0.819 11.997 1.00 89.06 123 GLU A O 1
ATOM 1035 N N . THR A 1 124 ? -17.335 -2.476 12.086 1.00 88.06 124 THR A N 1
ATOM 1036 C CA . THR A 1 124 ? -16.442 -1.815 13.057 1.00 88.06 124 THR A CA 1
ATOM 1037 C C . THR A 1 124 ? -16.040 -0.394 12.637 1.00 88.06 124 THR A C 1
ATOM 1039 O O . THR A 1 124 ? -15.910 0.498 13.470 1.00 88.06 124 THR A O 1
ATOM 1042 N N . ALA A 1 125 ? -15.832 -0.153 11.338 1.00 88.88 125 ALA A N 1
ATOM 1043 C CA . ALA A 1 125 ? -15.490 1.178 10.840 1.00 88.88 125 ALA A CA 1
ATOM 1044 C C . ALA A 1 125 ? -16.669 2.166 10.875 1.00 88.88 125 ALA A C 1
ATOM 1046 O O . ALA A 1 125 ? -16.432 3.372 10.862 1.00 88.88 125 ALA A O 1
ATOM 1047 N N . LYS A 1 126 ? -17.924 1.695 10.928 1.00 88.38 126 LYS A N 1
ATOM 1048 C CA . LYS A 1 126 ? -19.092 2.578 11.091 1.00 88.38 126 LYS A CA 1
ATOM 1049 C C . LYS A 1 126 ? -19.121 3.218 12.478 1.00 88.38 126 LYS A C 1
ATOM 1051 O O . LYS A 1 126 ? -19.530 4.371 12.591 1.00 88.38 126 LYS A O 1
ATOM 1056 N N . ASP A 1 127 ? -18.628 2.511 13.492 1.00 85.81 127 ASP A N 1
ATOM 1057 C CA . ASP A 1 127 ? -18.558 2.995 14.877 1.00 85.81 127 ASP A CA 1
ATOM 1058 C C . ASP A 1 127 ? -17.398 3.983 15.111 1.00 85.81 127 ASP A C 1
ATOM 1060 O O . ASP A 1 127 ? -17.364 4.709 16.111 1.00 85.81 127 ASP A O 1
ATOM 1064 N N . LEU A 1 128 ? -16.453 4.048 14.166 1.00 84.44 128 LEU A N 1
ATOM 1065 C CA . LEU A 1 128 ? -15.249 4.876 14.220 1.00 84.44 128 LEU A CA 1
ATOM 1066 C C . LEU A 1 128 ? -15.240 5.923 13.090 1.00 84.44 128 LEU A C 1
ATOM 1068 O O . LEU A 1 128 ? -14.649 5.703 12.025 1.00 84.44 128 LEU A O 1
ATOM 1072 N N . PRO A 1 129 ? -15.845 7.108 13.302 1.00 80.62 129 PRO A N 1
ATOM 1073 C CA . PRO A 1 129 ? -15.945 8.128 12.266 1.00 80.62 129 PRO A CA 1
ATOM 1074 C C . PRO A 1 129 ? -14.560 8.612 11.809 1.00 80.62 129 PRO A C 1
ATOM 1076 O O . PRO A 1 129 ? -13.733 9.085 12.592 1.00 80.62 129 PRO A O 1
ATOM 1079 N N . GLY A 1 130 ? -14.310 8.514 10.502 1.00 79.56 130 GLY A N 1
ATOM 1080 C CA . GLY A 1 130 ? -13.033 8.896 9.890 1.00 79.56 130 GLY A CA 1
ATOM 1081 C C . GLY A 1 130 ? -11.959 7.802 9.906 1.00 79.56 130 GLY A C 1
ATOM 1082 O O . GLY A 1 130 ? -10.824 8.070 9.502 1.00 79.56 130 GLY A O 1
ATOM 1083 N N . ARG A 1 131 ? -12.292 6.573 10.327 1.00 83.56 131 ARG A N 1
ATOM 1084 C CA . ARG A 1 131 ? -11.438 5.387 10.173 1.00 83.56 131 ARG A CA 1
ATOM 1085 C C . ARG A 1 131 ? -11.959 4.511 9.040 1.00 83.56 131 ARG A C 1
ATOM 1087 O O . ARG A 1 131 ? -13.154 4.287 8.900 1.00 83.56 131 ARG A O 1
ATOM 1094 N N . SER A 1 132 ? -11.049 4.010 8.208 1.00 83.81 132 SER A N 1
ATOM 1095 C CA . SER A 1 132 ? -11.405 3.029 7.179 1.00 83.81 132 SER A CA 1
ATOM 1096 C C . SER A 1 132 ? -11.411 1.610 7.767 1.00 83.81 132 SER A C 1
ATOM 1098 O O . SER A 1 132 ? -10.670 1.355 8.725 1.00 83.81 132 SER A O 1
ATOM 1100 N N . PRO A 1 133 ? -12.152 0.652 7.177 1.00 86.19 133 PRO A N 1
ATOM 1101 C CA . PRO A 1 133 ? -12.091 -0.760 7.572 1.00 86.19 133 PRO A CA 1
ATOM 1102 C C . PRO A 1 133 ? -10.657 -1.303 7.606 1.00 86.19 133 PRO A C 1
ATOM 1104 O O . PRO A 1 133 ? -10.252 -1.998 8.537 1.00 86.19 133 PRO A O 1
ATOM 1107 N N . THR A 1 134 ? -9.847 -0.910 6.621 1.00 83.44 134 THR A N 1
ATOM 1108 C CA . THR A 1 134 ? -8.429 -1.275 6.536 1.00 83.44 134 THR A CA 1
ATOM 1109 C C . THR A 1 134 ? -7.623 -0.693 7.697 1.00 83.44 134 THR A C 1
ATOM 1111 O O . THR A 1 134 ? -6.795 -1.392 8.276 1.00 83.44 134 THR A O 1
ATOM 1114 N N . SER A 1 135 ? -7.872 0.567 8.070 1.00 83.06 135 SER A N 1
ATOM 1115 C CA . SER A 1 135 ? -7.220 1.204 9.220 1.00 83.06 135 SER A CA 1
ATOM 1116 C C . SER A 1 135 ? -7.563 0.484 10.525 1.00 83.06 135 SER A C 1
ATOM 1118 O O . SER A 1 135 ? -6.663 0.259 11.327 1.00 83.06 135 SER A O 1
ATOM 1120 N N . CYS A 1 136 ? -8.830 0.099 10.715 1.00 86.31 136 CYS A N 1
ATOM 1121 C CA . CYS A 1 136 ? -9.301 -0.621 11.903 1.00 86.31 136 CYS A CA 1
ATOM 1122 C C . CYS A 1 136 ? -8.610 -1.982 12.039 1.00 86.31 136 CYS A C 1
ATOM 1124 O O . CYS A 1 136 ? -8.024 -2.271 13.078 1.00 86.31 136 CYS A O 1
ATOM 1126 N N . LYS A 1 137 ? -8.580 -2.770 10.955 1.00 87.00 137 LYS A N 1
ATOM 1127 C CA . LYS A 1 137 ? -7.876 -4.060 10.915 1.00 87.00 137 LYS A CA 1
ATOM 1128 C C . LYS A 1 137 ? -6.390 -3.918 11.242 1.00 87.00 137 LYS A C 1
ATOM 1130 O O . LYS A 1 137 ? -5.853 -4.672 12.046 1.00 87.00 137 LYS A O 1
ATOM 1135 N N . ASN A 1 138 ? -5.722 -2.958 10.602 1.00 86.19 138 ASN A N 1
ATOM 1136 C CA . ASN A 1 138 ? -4.290 -2.744 10.792 1.00 86.19 138 ASN A CA 1
ATOM 1137 C C . ASN A 1 138 ? -3.969 -2.313 12.226 1.00 86.19 138 ASN A C 1
ATOM 1139 O O . ASN A 1 138 ? -2.980 -2.779 12.785 1.00 86.19 138 ASN A O 1
ATOM 1143 N N . MET A 1 139 ? -4.791 -1.440 12.816 1.00 84.62 139 MET A N 1
ATOM 1144 C CA . MET A 1 139 ? -4.587 -0.998 14.192 1.00 84.62 139 MET A CA 1
ATOM 1145 C C . MET A 1 139 ? -4.846 -2.115 15.193 1.00 84.62 139 MET A C 1
ATOM 1147 O O . MET A 1 139 ? -4.042 -2.286 16.100 1.00 84.62 139 MET A O 1
ATOM 1151 N N . PHE A 1 140 ? -5.914 -2.894 15.010 1.00 87.50 140 PHE A N 1
ATOM 1152 C CA . PHE A 1 140 ? -6.202 -4.036 15.871 1.00 87.50 140 PHE A CA 1
ATOM 1153 C C . PHE A 1 140 ? -5.030 -5.018 15.869 1.00 87.50 140 PHE A C 1
ATOM 1155 O O . PHE A 1 140 ? -4.493 -5.311 16.928 1.00 87.50 140 PHE A O 1
ATOM 1162 N N . ASN A 1 141 ? -4.554 -5.415 14.681 1.00 85.62 141 ASN A N 1
ATOM 1163 C CA . ASN A 1 141 ? -3.385 -6.285 14.555 1.00 85.62 141 ASN A CA 1
ATOM 1164 C C . ASN A 1 141 ? -2.160 -5.703 15.273 1.00 85.62 141 ASN A C 1
ATOM 1166 O O . ASN A 1 141 ? -1.515 -6.420 16.023 1.00 85.62 141 ASN A O 1
ATOM 1170 N N . LYS A 1 142 ? -1.880 -4.405 15.091 1.00 82.25 142 LYS A N 1
ATOM 1171 C CA . LYS A 1 142 ? -0.762 -3.712 15.748 1.00 82.25 142 LYS A CA 1
ATOM 1172 C C . LYS A 1 142 ? -0.909 -3.646 17.274 1.00 82.25 142 LYS A C 1
ATOM 1174 O O . LYS A 1 142 ? 0.093 -3.644 17.969 1.00 82.25 142 LYS A O 1
ATOM 1179 N N . ALA A 1 143 ? -2.130 -3.526 17.788 1.00 80.94 143 ALA A N 1
ATOM 1180 C CA . ALA A 1 143 ? -2.402 -3.473 19.223 1.00 80.94 143 ALA A CA 1
ATOM 1181 C C . ALA A 1 143 ? -2.385 -4.864 19.884 1.00 80.94 143 ALA A C 1
ATOM 1183 O O . ALA A 1 143 ? -2.300 -4.954 21.105 1.00 80.94 143 ALA A O 1
ATOM 1184 N N . THR A 1 144 ? -2.493 -5.933 19.088 1.00 80.62 144 THR A N 1
ATOM 1185 C CA . THR A 1 144 ? -2.465 -7.333 19.543 1.00 80.62 144 THR A CA 1
ATOM 1186 C C . THR A 1 144 ? -1.140 -8.058 19.274 1.00 80.62 144 THR A C 1
ATOM 1188 O O . THR A 1 144 ? -1.025 -9.226 19.643 1.00 80.62 144 THR A O 1
ATOM 1191 N N . GLU A 1 145 ? -0.190 -7.405 18.597 1.00 65.88 145 GLU A N 1
ATOM 1192 C CA . GLU A 1 145 ? 1.171 -7.895 18.304 1.00 65.88 145 GLU A CA 1
ATOM 1193 C C . GLU A 1 145 ? 2.155 -7.437 19.388 1.00 65.88 145 GLU A C 1
ATOM 1195 O O . GLU A 1 145 ? 2.954 -8.288 19.840 1.00 65.88 145 GLU A O 1
#

Organism: NCBI:txid144679

Sequence (145 aa):
YANFKKYQDMPPLEKWTNISEKLPGRSPTACQAKFAQIDPDREQREQRVIKRWNEEECNKLEKLVQKYENNWDKVAAELPDRSPTQCQTKYRSLHPSGKTHWSEEEIDKLFESVKVHGNNWVETAKDLPGRSPTSCKNMFNKATE

Radius of gyration: 21.54 Å; chains: 1; bounding box: 39×53×47 Å

InterPro domains:
  IPR001005 SANT/Myb domain [PF00249] (52-94)
  IPR001005 SANT/Myb domain [PF00249] (100-142)
  IPR001005 SANT/Myb domain [PS50090] (45-95)
  IPR001005 SANT/Myb domain [PS50090] (99-144)
  IPR001005 SANT/Myb domain [SM00717] (49-97)
  IPR001005 SANT/Myb domain [SM00717] (98-144)
  IPR001005 SANT/Myb domain [cd00167] (52-94)
  IPR001005 SANT/Myb domain [cd00167] (102-142)
  IPR009057 Homedomain-like superfamily [SSF46689] (50-140)
  IPR017884 SANT domain [PS51293] (48-99)
  IPR017930 Myb domain [PS51294] (45-87)
  IPR017930 Myb domain [PS51294] (99-145)
  IPR050560 Transcription factors Myb-like [PTHR45614] (52-143)